Protein AF-A0A1Y1WG08-F1 (afdb_monomer)

Structure (mmCIF, N/CA/C/O backbone):
data_AF-A0A1Y1WG08-F1
#
_entry.id   AF-A0A1Y1WG08-F1
#
loop_
_atom_site.group_PDB
_atom_site.id
_atom_site.type_symbol
_atom_site.label_atom_id
_atom_site.label_alt_id
_atom_site.label_comp_id
_atom_site.label_asym_id
_atom_site.label_entity_id
_atom_site.label_seq_id
_atom_site.pdbx_PDB_ins_code
_atom_site.Cartn_x
_atom_site.Cartn_y
_atom_site.Cartn_z
_atom_site.occupancy
_atom_site.B_iso_or_equiv
_atom_site.auth_seq_id
_atom_site.auth_comp_id
_atom_site.auth_asym_id
_atom_site.auth_atom_id
_atom_site.pdbx_PDB_model_num
ATOM 1 N N . MET A 1 1 ? 64.053 -18.059 3.097 1.00 38.50 1 MET A N 1
ATOM 2 C CA . MET A 1 1 ? 63.181 -16.933 3.495 1.00 38.50 1 MET A CA 1
ATOM 3 C C . MET A 1 1 ? 61.806 -17.189 2.897 1.00 38.50 1 MET A C 1
ATOM 5 O O . MET A 1 1 ? 61.689 -17.200 1.681 1.00 38.50 1 MET A O 1
ATOM 9 N N . LYS A 1 2 ? 60.810 -17.547 3.718 1.00 35.62 2 LYS A N 1
ATOM 10 C CA . LYS A 1 2 ? 59.434 -17.787 3.254 1.00 35.62 2 LYS A CA 1
ATOM 11 C C . LYS A 1 2 ? 58.746 -16.430 3.137 1.00 35.62 2 LYS A C 1
ATOM 13 O O . LYS A 1 2 ? 58.587 -15.751 4.144 1.00 35.62 2 LYS A O 1
ATOM 18 N N . ALA A 1 3 ? 58.405 -16.028 1.917 1.00 44.38 3 ALA A N 1
ATOM 19 C CA . ALA A 1 3 ? 57.590 -14.848 1.688 1.00 44.38 3 ALA A CA 1
ATOM 20 C C . ALA A 1 3 ? 56.172 -15.150 2.185 1.00 44.38 3 ALA A C 1
ATOM 22 O O . ALA A 1 3 ? 55.481 -16.009 1.638 1.00 44.38 3 ALA A O 1
ATOM 23 N N . THR A 1 4 ? 55.771 -14.486 3.264 1.00 50.34 4 THR A N 1
ATOM 24 C CA . THR A 1 4 ? 54.389 -14.480 3.734 1.00 50.34 4 THR A CA 1
ATOM 25 C C . THR A 1 4 ? 53.563 -13.734 2.697 1.00 50.34 4 THR A C 1
ATOM 27 O O . THR A 1 4 ? 53.603 -12.509 2.618 1.00 50.34 4 THR A O 1
ATOM 30 N N . ILE A 1 5 ? 52.853 -14.487 1.860 1.00 59.00 5 ILE A N 1
ATOM 31 C CA . ILE A 1 5 ? 51.831 -13.953 0.966 1.00 59.00 5 ILE A CA 1
ATOM 32 C C . ILE A 1 5 ? 50.706 -13.461 1.876 1.00 59.00 5 ILE A C 1
ATOM 34 O O . ILE A 1 5 ? 49.979 -14.258 2.466 1.00 59.00 5 ILE A O 1
ATOM 38 N N . ILE A 1 6 ? 50.609 -12.145 2.055 1.00 56.66 6 ILE A N 1
ATOM 39 C CA . ILE A 1 6 ? 49.455 -11.520 2.696 1.00 56.66 6 ILE A CA 1
ATOM 40 C C . ILE A 1 6 ? 48.288 -11.739 1.732 1.00 56.66 6 ILE A C 1
ATOM 42 O O . ILE A 1 6 ? 48.185 -11.055 0.715 1.00 56.66 6 ILE A O 1
ATOM 46 N N . SER A 1 7 ? 47.452 -12.743 2.003 1.00 48.97 7 SER A N 1
ATOM 47 C CA . SER A 1 7 ? 46.189 -12.920 1.292 1.00 48.97 7 SER A CA 1
ATOM 48 C C . SER A 1 7 ? 45.381 -11.637 1.439 1.00 48.97 7 SER A C 1
ATOM 50 O O . SER A 1 7 ? 45.003 -11.247 2.544 1.00 48.97 7 SER A O 1
ATOM 52 N N . VAL A 1 8 ? 45.134 -10.968 0.315 1.00 49.06 8 VAL A N 1
ATOM 53 C CA . VAL A 1 8 ? 44.223 -9.825 0.203 1.00 49.06 8 VAL A CA 1
ATOM 54 C C . VAL A 1 8 ? 42.791 -10.365 0.310 1.00 49.06 8 VAL A C 1
ATOM 56 O O . VAL A 1 8 ? 42.028 -10.362 -0.646 1.00 49.06 8 VAL A O 1
ATOM 59 N N . THR A 1 9 ? 42.429 -10.914 1.469 1.00 49.53 9 THR A N 1
ATOM 60 C CA . THR A 1 9 ? 41.119 -11.534 1.718 1.00 49.53 9 THR A CA 1
ATOM 61 C C . THR A 1 9 ? 40.049 -10.507 2.107 1.00 49.53 9 THR A C 1
ATOM 63 O O . THR A 1 9 ? 38.948 -10.890 2.482 1.00 49.53 9 THR A O 1
ATOM 66 N N . SER A 1 10 ? 40.336 -9.202 2.035 1.00 51.19 10 SER A N 1
ATOM 67 C CA . SER A 1 10 ? 39.539 -8.195 2.759 1.00 51.19 10 SER A CA 1
ATOM 68 C C . SER A 1 10 ? 38.934 -7.072 1.909 1.00 51.19 10 SER A C 1
ATOM 70 O O . SER A 1 10 ? 38.518 -6.069 2.478 1.00 51.19 10 SER A O 1
ATOM 72 N N . LEU A 1 11 ? 38.854 -7.191 0.576 1.00 50.44 11 LEU A N 1
ATOM 73 C CA . LEU A 1 11 ? 38.386 -6.087 -0.289 1.00 50.44 11 LEU A CA 1
ATOM 74 C C . LEU A 1 11 ? 37.100 -6.338 -1.103 1.00 50.44 11 LEU A C 1
ATOM 76 O O . LEU A 1 11 ? 36.803 -5.553 -1.997 1.00 50.44 11 LEU A O 1
ATOM 80 N N . LEU A 1 12 ? 36.310 -7.378 -0.809 1.00 47.88 12 LEU A N 1
ATOM 81 C CA . LEU A 1 12 ? 35.113 -7.724 -1.604 1.00 47.88 12 LEU A CA 1
ATOM 82 C C . LEU A 1 12 ? 33.811 -7.842 -0.788 1.00 47.88 12 LEU A C 1
ATOM 84 O O . LEU A 1 12 ? 32.972 -8.694 -1.053 1.00 47.88 12 LEU A O 1
ATOM 88 N N . ALA A 1 13 ? 33.614 -6.965 0.195 1.00 51.88 13 ALA A N 1
ATOM 89 C CA . ALA A 1 13 ? 32.318 -6.812 0.866 1.00 51.88 13 ALA A CA 1
ATOM 90 C C . ALA A 1 13 ? 31.785 -5.375 0.760 1.00 51.88 13 ALA A C 1
ATOM 92 O O . ALA A 1 13 ? 31.207 -4.844 1.703 1.00 51.88 13 ALA A O 1
ATOM 93 N N . LEU A 1 14 ? 31.951 -4.731 -0.401 1.00 50.56 14 LEU A N 1
ATOM 94 C CA . LEU A 1 14 ? 31.017 -3.674 -0.785 1.00 50.56 14 LEU A CA 1
ATOM 95 C C . LEU A 1 14 ? 29.734 -4.382 -1.219 1.00 50.56 14 LEU A C 1
ATOM 97 O O . LEU A 1 14 ? 29.560 -4.710 -2.390 1.00 50.56 14 LEU A O 1
ATOM 101 N N . ALA A 1 15 ? 28.872 -4.679 -0.243 1.00 52.41 15 ALA A N 1
ATOM 102 C CA . ALA A 1 15 ? 27.492 -5.038 -0.516 1.00 52.41 15 ALA A CA 1
ATOM 103 C C . ALA A 1 15 ? 26.925 -3.943 -1.421 1.00 52.41 15 ALA A C 1
ATOM 105 O O . ALA A 1 15 ? 26.874 -2.771 -1.047 1.00 52.41 15 ALA A O 1
ATOM 106 N N . SER A 1 16 ? 26.596 -4.320 -2.647 1.00 47.22 16 SER A N 1
ATOM 107 C CA . SER A 1 16 ? 26.009 -3.459 -3.653 1.00 47.22 16 SER A CA 1
ATOM 108 C C . SER A 1 16 ? 24.685 -2.915 -3.116 1.00 47.22 16 SER A C 1
ATOM 110 O O . SER A 1 16 ? 23.647 -3.568 -3.188 1.00 47.22 16 SER A O 1
ATOM 112 N N . SER A 1 17 ? 24.720 -1.706 -2.554 1.00 50.69 17 SER A N 1
ATOM 113 C CA . SER A 1 17 ? 23.546 -0.943 -2.137 1.00 50.69 17 SER A CA 1
ATOM 114 C C . SER A 1 17 ? 22.830 -0.395 -3.369 1.00 50.69 17 SER A C 1
ATOM 116 O O . SER A 1 17 ? 22.745 0.809 -3.600 1.00 50.69 17 SER A O 1
ATOM 118 N N . VAL A 1 18 ? 22.338 -1.293 -4.218 1.00 53.53 18 VAL A N 1
ATOM 119 C CA . VAL A 1 18 ? 21.458 -0.902 -5.313 1.00 53.53 18 VAL A CA 1
ATOM 120 C C . VAL A 1 18 ? 20.091 -0.583 -4.709 1.00 53.53 18 VAL A C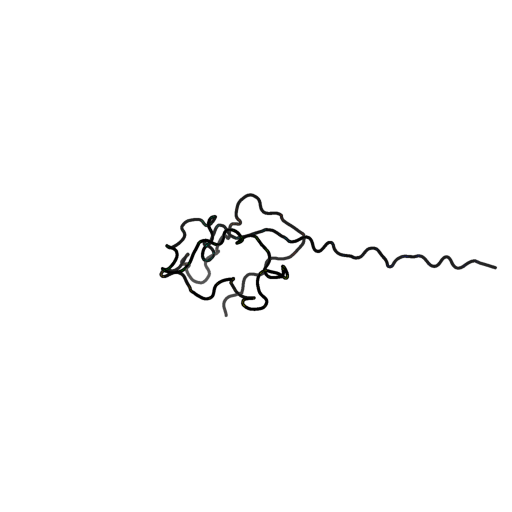 1
ATOM 122 O O . VAL A 1 18 ? 19.612 -1.280 -3.812 1.00 53.53 18 VAL A O 1
ATOM 125 N N . ALA A 1 19 ? 19.481 0.514 -5.147 1.00 61.19 19 ALA A N 1
ATOM 126 C CA . ALA A 1 19 ? 18.191 0.948 -4.631 1.00 61.19 19 ALA A CA 1
ATOM 127 C C . ALA A 1 19 ? 17.103 -0.071 -5.011 1.00 61.19 19 ALA A C 1
ATOM 129 O O . ALA A 1 19 ? 16.729 -0.172 -6.181 1.00 61.19 19 ALA A O 1
ATOM 130 N N . ALA A 1 20 ? 16.590 -0.809 -4.025 1.00 69.19 20 ALA A N 1
ATOM 131 C CA . ALA A 1 20 ? 15.447 -1.691 -4.214 1.00 69.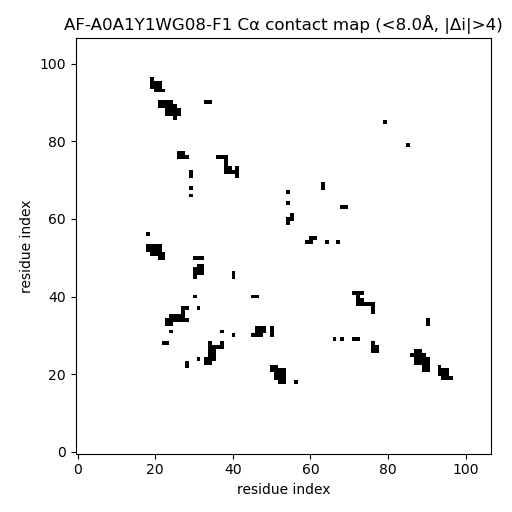19 20 ALA A CA 1
ATOM 132 C C . ALA A 1 20 ? 14.197 -0.877 -4.542 1.00 69.19 20 ALA A C 1
ATOM 134 O O . ALA A 1 20 ? 13.834 0.019 -3.780 1.00 69.19 20 ALA A O 1
ATOM 135 N N . HIS A 1 21 ? 13.553 -1.195 -5.666 1.00 84.38 21 HIS A N 1
ATOM 136 C CA . HIS A 1 21 ? 12.315 -0.547 -6.085 1.00 84.38 21 HIS A CA 1
ATOM 137 C C . HIS A 1 21 ? 11.142 -1.494 -5.865 1.00 84.38 21 HIS A C 1
ATOM 139 O O . HIS A 1 21 ? 10.911 -2.408 -6.658 1.00 84.38 21 HIS A O 1
ATOM 145 N N . ALA A 1 22 ? 10.417 -1.284 -4.771 1.00 86.56 22 ALA A N 1
ATOM 146 C CA . ALA A 1 22 ? 9.268 -2.097 -4.403 1.00 86.56 22 ALA A CA 1
ATOM 147 C C . ALA A 1 22 ? 8.221 -1.252 -3.673 1.00 86.56 22 ALA A C 1
ATOM 149 O O . ALA A 1 22 ? 8.548 -0.407 -2.842 1.00 86.56 22 ALA A O 1
ATOM 150 N N . SER A 1 23 ? 6.949 -1.515 -3.957 1.00 88.75 23 SER A N 1
ATOM 151 C CA . SER A 1 23 ? 5.820 -1.020 -3.170 1.00 88.75 23 SER A CA 1
ATOM 152 C C . SER A 1 23 ? 4.752 -2.101 -3.061 1.00 88.75 23 SER A C 1
ATOM 154 O O . SER A 1 23 ? 4.722 -3.054 -3.849 1.00 88.75 23 SER A O 1
ATOM 156 N N . LEU A 1 24 ? 3.874 -1.965 -2.068 1.00 92.12 24 LEU A N 1
ATOM 157 C CA . LEU A 1 24 ? 2.716 -2.839 -1.960 1.00 92.12 24 LEU A CA 1
ATOM 158 C C . LEU A 1 24 ? 1.647 -2.441 -2.985 1.00 92.12 24 LEU A C 1
ATOM 160 O O . LEU A 1 24 ? 1.411 -1.268 -3.274 1.00 92.12 24 LEU A O 1
ATOM 164 N N . LYS A 1 25 ? 0.961 -3.461 -3.479 1.00 94.31 25 LYS A N 1
ATOM 165 C CA . LYS A 1 25 ? -0.310 -3.379 -4.193 1.00 94.31 25 LYS A CA 1
ATOM 166 C C . LYS A 1 25 ? -1.478 -3.500 -3.215 1.00 94.31 25 LYS A C 1
ATOM 168 O O . LYS A 1 25 ? -2.450 -2.764 -3.344 1.00 94.31 25 LYS A O 1
ATOM 173 N N . TYR A 1 26 ? -1.364 -4.381 -2.217 1.00 94.19 26 TYR A N 1
ATOM 174 C CA . TYR A 1 26 ? -2.383 -4.597 -1.187 1.00 94.19 26 TYR A CA 1
ATOM 175 C C . TYR A 1 26 ? -1.748 -4.918 0.187 1.00 94.19 26 TYR A C 1
ATOM 177 O O . TYR A 1 26 ? -0.791 -5.699 0.218 1.00 94.19 26 TYR A O 1
ATOM 185 N N . PRO A 1 27 ? -2.275 -4.385 1.311 1.00 93.69 27 PRO A N 1
ATOM 186 C CA . PRO A 1 27 ? -3.268 -3.303 1.380 1.00 93.69 27 PRO A CA 1
ATOM 187 C C . PRO A 1 27 ? -2.764 -2.047 0.670 1.00 93.69 27 PRO A C 1
ATOM 189 O O . PRO A 1 27 ? -1.554 -1.853 0.560 1.00 93.69 27 PRO A O 1
ATOM 192 N N . CYS A 1 28 ? -3.673 -1.218 0.149 1.00 93.94 28 CYS A N 1
ATOM 193 C CA . CYS A 1 28 ? -3.267 -0.066 -0.654 1.00 93.94 28 CYS A CA 1
ATOM 194 C C . CYS A 1 28 ? -2.393 0.904 0.171 1.00 93.94 28 CYS A C 1
ATOM 196 O O . CYS A 1 28 ? -2.875 1.451 1.176 1.00 93.94 28 CYS A O 1
ATOM 198 N N . PRO A 1 29 ? -1.132 1.158 -0.240 1.00 91.75 29 PRO A N 1
ATOM 199 C CA . PRO A 1 29 ? -0.300 2.183 0.377 1.00 91.75 29 PRO A CA 1
ATOM 200 C C . PRO A 1 29 ? -0.838 3.574 0.093 1.00 91.75 29 PRO A C 1
ATOM 202 O O . PRO A 1 29 ? -1.428 3.830 -0.959 1.00 91.75 29 PRO A O 1
ATOM 205 N N . ARG A 1 30 ? -0.562 4.505 1.008 1.00 91.38 30 ARG A N 1
ATOM 206 C CA . ARG A 1 30 ? -0.953 5.904 0.836 1.00 91.38 30 ARG A CA 1
ATOM 207 C C . ARG A 1 30 ? -0.436 6.448 -0.493 1.00 91.38 30 ARG A C 1
ATOM 209 O O . ARG A 1 30 ? 0.754 6.382 -0.778 1.00 91.38 30 ARG A O 1
ATOM 216 N N . TYR A 1 31 ? -1.379 6.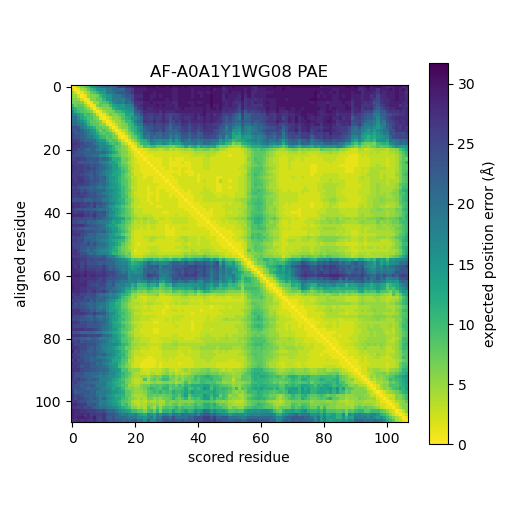963 -1.277 1.00 91.88 31 TYR A N 1
ATOM 217 C CA . TYR A 1 31 ? -1.168 7.655 -2.551 1.00 91.88 31 TYR A CA 1
ATOM 218 C C . TYR A 1 31 ? -0.493 6.814 -3.638 1.00 91.88 31 TYR A C 1
ATOM 220 O O . TYR A 1 31 ? -0.001 7.366 -4.619 1.00 91.88 31 TYR A O 1
ATOM 228 N N . SER A 1 32 ? -0.501 5.484 -3.504 1.00 91.75 32 SER A N 1
ATOM 229 C CA . SER A 1 32 ? 0.049 4.599 -4.527 1.00 91.75 32 SER A CA 1
ATOM 230 C C . SER A 1 32 ? -0.785 4.668 -5.815 1.00 91.75 32 SER A C 1
ATOM 232 O O . SER A 1 32 ? -1.985 4.393 -5.767 1.00 91.75 32 SER A O 1
ATOM 234 N N . PRO A 1 33 ? -0.178 4.953 -6.982 1.00 92.00 33 PRO A N 1
ATOM 235 C CA . PRO A 1 33 ? -0.843 4.810 -8.278 1.00 92.00 33 PRO A CA 1
ATOM 236 C C . PRO A 1 33 ? -1.020 3.338 -8.690 1.00 92.00 33 PRO A C 1
ATOM 238 O O . PRO A 1 33 ? -1.671 3.051 -9.690 1.00 92.00 33 PRO A O 1
ATOM 241 N N . PHE A 1 34 ? -0.421 2.407 -7.943 1.00 92.94 34 PHE A N 1
ATOM 242 C CA . PHE A 1 34 ? -0.369 0.982 -8.263 1.00 92.94 34 PHE A CA 1
ATOM 243 C C . PHE A 1 34 ? -1.211 0.113 -7.324 1.00 92.94 34 PHE A C 1
ATOM 245 O O . PHE A 1 34 ? -1.218 -1.112 -7.467 1.00 92.94 34 PHE A O 1
ATOM 252 N N . GLY A 1 35 ? -1.854 0.722 -6.325 1.00 92.69 35 GLY A N 1
ATOM 253 C CA . GLY A 1 35 ? -2.584 -0.003 -5.295 1.00 92.69 35 GLY A CA 1
ATOM 254 C C . GLY A 1 35 ? -3.922 -0.564 -5.783 1.00 92.69 35 GLY A C 1
ATOM 255 O O . GLY A 1 35 ? -4.568 -0.034 -6.685 1.00 92.69 35 GLY A O 1
ATOM 256 N N . GLU A 1 36 ? -4.340 -1.659 -5.161 1.00 94.31 36 GLU A N 1
ATOM 257 C CA . GLU A 1 36 ? -5.620 -2.325 -5.386 1.00 94.31 36 GLU A CA 1
ATOM 258 C C . GLU A 1 36 ? -6.654 -1.796 -4.377 1.00 94.31 36 GLU A C 1
ATOM 260 O O . GLU A 1 36 ? -6.370 -1.742 -3.180 1.00 94.31 36 GLU A O 1
ATOM 265 N N . ASN A 1 37 ? -7.851 -1.419 -4.847 1.00 93.19 37 ASN A N 1
ATOM 266 C CA . ASN A 1 37 ? -8.964 -0.936 -4.010 1.00 93.19 37 ASN A CA 1
ATOM 267 C C . ASN A 1 37 ? -8.604 0.257 -3.098 1.00 93.19 37 ASN A C 1
ATOM 269 O O . ASN A 1 37 ? -8.987 0.313 -1.930 1.00 93.19 37 ASN A O 1
ATOM 273 N N . CYS A 1 38 ? -7.848 1.220 -3.626 1.00 93.50 38 CYS A N 1
ATOM 274 C CA . CYS A 1 38 ? -7.410 2.386 -2.865 1.00 93.50 38 CYS A CA 1
ATOM 275 C C . CYS A 1 38 ? -8.551 3.363 -2.536 1.00 93.50 38 CYS A C 1
ATOM 277 O O . CYS A 1 38 ? -9.348 3.689 -3.421 1.00 93.50 38 CYS A O 1
ATOM 279 N N . PRO A 1 39 ? -8.576 3.930 -1.315 1.00 95.38 39 PRO A N 1
ATOM 280 C CA . PRO A 1 39 ? -9.360 5.124 -1.026 1.00 95.38 39 PRO A CA 1
ATOM 281 C C . PRO A 1 39 ? -8.969 6.302 -1.926 1.00 95.38 39 PRO A C 1
ATOM 283 O O . PRO A 1 39 ? -7.844 6.381 -2.428 1.00 95.38 39 PRO A O 1
ATOM 286 N N . ALA A 1 40 ? -9.883 7.262 -2.079 1.00 94.12 40 ALA A N 1
ATOM 287 C CA . ALA A 1 40 ? -9.594 8.494 -2.802 1.00 94.12 40 ALA A CA 1
ATOM 288 C C . ALA A 1 40 ? -8.452 9.278 -2.131 1.00 94.12 40 ALA A C 1
ATOM 290 O O . ALA A 1 40 ? -8.382 9.390 -0.902 1.00 94.12 40 ALA A O 1
ATOM 291 N N . VAL A 1 41 ? -7.569 9.849 -2.953 1.00 93.19 41 VAL A N 1
ATOM 292 C CA . VAL A 1 41 ? -6.502 10.735 -2.478 1.00 93.19 41 VAL A CA 1
ATOM 293 C C . VAL A 1 41 ? -7.143 11.985 -1.847 1.00 93.19 41 VAL A C 1
ATOM 295 O O . VAL A 1 41 ? -7.989 12.610 -2.491 1.00 93.19 41 VAL A O 1
ATOM 298 N N . PRO A 1 42 ? -6.786 12.359 -0.603 1.00 93.06 42 PRO A N 1
ATOM 299 C CA . PRO A 1 42 ? -7.314 13.547 0.058 1.00 93.06 42 PRO A CA 1
ATOM 300 C C . PRO A 1 42 ? -7.032 14.825 -0.737 1.00 93.06 42 PRO A C 1
ATOM 302 O O . PRO A 1 42 ? -6.004 14.947 -1.403 1.00 93.06 42 PRO A O 1
ATOM 305 N N . GLY A 1 43 ? -7.924 15.812 -0.625 1.00 94.81 43 GLY A N 1
ATOM 306 C CA . GLY A 1 43 ? -7.747 17.108 -1.281 1.00 94.81 43 GLY A CA 1
ATOM 307 C C . GLY A 1 43 ? -6.409 17.767 -0.921 1.00 94.81 43 GLY A C 1
ATOM 308 O O . GLY A 1 43 ? -5.996 17.762 0.238 1.00 94.81 43 GLY A O 1
ATOM 309 N N . GLY A 1 44 ? -5.727 18.325 -1.923 1.00 92.19 44 GLY A N 1
ATOM 310 C CA . GLY A 1 44 ? -4.404 18.944 -1.764 1.00 92.19 44 GLY A CA 1
ATOM 311 C C . GLY A 1 44 ? -3.226 17.961 -1.766 1.00 92.19 44 GLY A C 1
ATOM 312 O O . GLY A 1 44 ? -2.086 18.397 -1.626 1.00 92.19 44 GLY A O 1
ATOM 313 N N . 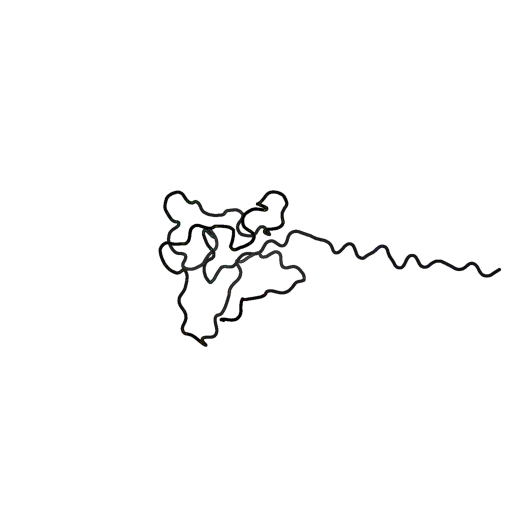GLN A 1 45 ? -3.480 16.661 -1.935 1.00 91.94 45 GLN A N 1
ATOM 314 C CA . GLN A 1 45 ? -2.461 15.622 -2.102 1.00 91.94 45 GLN A CA 1
ATOM 315 C C . GLN A 1 45 ? -2.473 15.085 -3.539 1.00 91.94 45 GLN A C 1
ATOM 317 O O . GLN A 1 45 ? -3.453 15.245 -4.269 1.00 91.94 45 GLN A O 1
ATOM 322 N N . SER A 1 46 ? -1.386 14.421 -3.929 1.00 92.38 46 SER A N 1
ATOM 323 C CA . SER A 1 46 ? -1.201 13.846 -5.265 1.00 92.38 46 SER A CA 1
ATOM 324 C C . SER A 1 46 ? -0.689 12.414 -5.165 1.00 92.38 46 SER A C 1
ATOM 326 O O . SER A 1 46 ? -0.074 12.043 -4.166 1.00 92.38 46 SER A O 1
ATOM 328 N N . LEU A 1 47 ? -0.922 11.622 -6.215 1.00 92.56 47 LEU A N 1
ATOM 329 C CA . LEU A 1 47 ? -0.351 10.280 -6.330 1.00 92.56 47 LEU A CA 1
ATOM 330 C C . LEU A 1 47 ? 1.183 10.325 -6.272 1.00 92.56 47 LEU A C 1
ATOM 332 O O . LEU A 1 47 ? 1.813 11.200 -6.868 1.00 92.56 47 LEU A O 1
ATOM 336 N N . ASP A 1 48 ? 1.772 9.346 -5.591 1.00 88.81 48 ASP A N 1
ATOM 337 C CA . ASP A 1 48 ? 3.215 9.157 -5.503 1.00 88.81 48 ASP A CA 1
ATOM 338 C C . ASP A 1 48 ? 3.724 8.364 -6.712 1.00 88.81 48 ASP A C 1
ATOM 340 O O . ASP A 1 48 ? 3.777 7.132 -6.705 1.00 88.81 48 ASP A O 1
ATOM 344 N N . SER A 1 49 ? 4.147 9.060 -7.766 1.00 85.88 49 SER A N 1
ATOM 345 C CA . SER A 1 49 ? 4.787 8.410 -8.918 1.00 85.88 49 SER A CA 1
ATOM 346 C C . SER A 1 49 ? 6.113 7.717 -8.563 1.00 85.88 49 SER A C 1
ATOM 348 O O . SER A 1 49 ? 6.592 6.885 -9.329 1.00 85.88 49 SER A O 1
ATOM 350 N N . GLY A 1 50 ? 6.715 8.050 -7.415 1.00 85.12 50 GLY A N 1
ATOM 351 C CA . GLY A 1 50 ? 7.950 7.479 -6.880 1.00 85.12 50 GLY A CA 1
ATOM 352 C C . GLY A 1 50 ? 7.724 6.485 -5.738 1.00 85.12 50 GLY A C 1
ATOM 353 O O . GLY A 1 50 ? 8.660 6.209 -4.983 1.00 85.12 50 GLY A O 1
ATOM 354 N N . ILE A 1 51 ? 6.518 5.919 -5.593 1.00 86.38 51 ILE A N 1
ATOM 355 C CA . ILE A 1 51 ? 6.162 5.073 -4.441 1.00 86.38 51 ILE A CA 1
ATOM 356 C C . ILE A 1 51 ? 7.094 3.871 -4.260 1.00 86.38 51 ILE A C 1
ATOM 358 O O . ILE A 1 51 ? 7.381 3.493 -3.126 1.00 86.38 51 ILE A O 1
ATOM 362 N N . ASN A 1 52 ? 7.654 3.344 -5.351 1.00 85.62 52 ASN A N 1
ATOM 363 C CA . ASN A 1 52 ? 8.593 2.222 -5.330 1.00 85.62 52 ASN A CA 1
ATOM 364 C C . ASN A 1 52 ? 9.986 2.595 -4.796 1.00 85.62 52 ASN A C 1
ATOM 366 O O . ASN A 1 52 ? 10.732 1.702 -4.417 1.00 85.62 52 ASN A O 1
ATOM 370 N N . ALA A 1 53 ? 10.367 3.876 -4.779 1.00 82.44 53 ALA A N 1
ATOM 371 C CA . ALA A 1 53 ? 11.713 4.288 -4.385 1.00 82.44 53 ALA A CA 1
ATOM 372 C C . ALA A 1 53 ? 11.956 4.076 -2.875 1.00 82.44 53 ALA A C 1
ATOM 374 O O . ALA A 1 53 ? 11.067 4.380 -2.069 1.00 82.44 53 ALA A O 1
ATOM 375 N N . PRO A 1 54 ? 13.149 3.617 -2.458 1.00 79.44 54 PRO A N 1
ATOM 376 C CA . PRO A 1 54 ? 13.458 3.404 -1.051 1.00 79.44 54 PRO A CA 1
ATOM 377 C C . PRO A 1 54 ? 13.592 4.736 -0.301 1.00 79.44 54 PRO A C 1
ATOM 379 O O . PRO A 1 54 ? 14.106 5.721 -0.828 1.00 79.44 54 PRO A O 1
ATOM 382 N N . ILE A 1 55 ? 13.199 4.748 0.975 1.00 75.50 55 ILE A N 1
ATOM 383 C CA . ILE A 1 55 ? 13.192 5.950 1.835 1.00 75.50 55 ILE A CA 1
ATOM 384 C C . ILE A 1 55 ? 14.611 6.524 2.069 1.00 75.50 55 ILE A C 1
ATOM 386 O O . ILE A 1 55 ? 14.765 7.700 2.380 1.00 75.50 55 ILE A O 1
ATOM 390 N N . SER A 1 56 ? 15.665 5.729 1.845 1.00 62.47 56 SER A N 1
ATOM 391 C CA . SER A 1 56 ? 17.071 6.123 2.041 1.00 62.47 56 SER A CA 1
ATOM 392 C C . SER A 1 56 ? 17.755 6.724 0.797 1.00 62.47 56 SER A C 1
ATOM 394 O O . SER A 1 56 ? 18.939 7.058 0.842 1.00 62.47 56 SER A O 1
ATOM 396 N N . SER A 1 57 ? 17.061 6.901 -0.337 1.00 55.06 57 SER A N 1
ATOM 397 C CA . SER A 1 57 ? 17.659 7.685 -1.427 1.00 55.06 57 SER A CA 1
ATOM 398 C C . SER A 1 57 ? 17.820 9.124 -0.934 1.00 55.06 57 SER A C 1
ATOM 400 O O . SER A 1 57 ? 16.824 9.757 -0.581 1.00 55.06 57 SER A O 1
ATOM 402 N N . MET A 1 58 ? 19.061 9.621 -0.891 1.00 49.69 58 MET A N 1
ATOM 403 C CA . MET A 1 58 ? 19.502 10.906 -0.311 1.00 49.69 58 MET A CA 1
ATOM 404 C C . MET A 1 58 ? 18.716 12.157 -0.765 1.00 49.69 58 MET A C 1
ATOM 406 O O . MET A 1 58 ? 18.945 13.252 -0.261 1.00 49.69 58 MET A O 1
ATOM 410 N N . THR A 1 59 ? 17.785 12.004 -1.701 1.00 49.88 59 THR A N 1
ATOM 411 C CA . THR A 1 59 ? 16.942 13.030 -2.309 1.00 49.88 59 THR A CA 1
ATOM 412 C C . THR A 1 59 ? 15.480 13.036 -1.831 1.00 49.88 59 THR A C 1
ATOM 414 O O . THR A 1 59 ? 14.814 14.045 -2.038 1.00 49.88 59 THR A O 1
ATOM 417 N N . LEU A 1 60 ? 14.963 11.981 -1.175 1.00 49.38 60 LEU A N 1
ATOM 418 C CA . LEU A 1 60 ? 13.518 11.833 -0.872 1.00 49.38 60 LEU A CA 1
ATOM 419 C C . LEU A 1 60 ? 13.107 11.959 0.605 1.00 49.38 60 LEU A C 1
ATOM 421 O O . LEU A 1 60 ? 11.933 11.814 0.934 1.00 49.38 60 LEU A O 1
ATOM 425 N N . GLY A 1 61 ? 14.025 12.369 1.480 1.00 46.78 61 GLY A N 1
ATOM 426 C CA . GLY A 1 61 ? 13.638 13.022 2.727 1.00 46.78 61 GLY A CA 1
ATOM 427 C C . GLY A 1 61 ? 14.063 12.293 3.990 1.00 46.78 61 GLY A C 1
ATOM 428 O O . GLY A 1 61 ? 13.405 11.378 4.473 1.00 46.78 61 GLY A O 1
ATOM 429 N N . GLN A 1 62 ? 15.053 12.886 4.651 1.00 50.25 62 GLN A N 1
ATOM 430 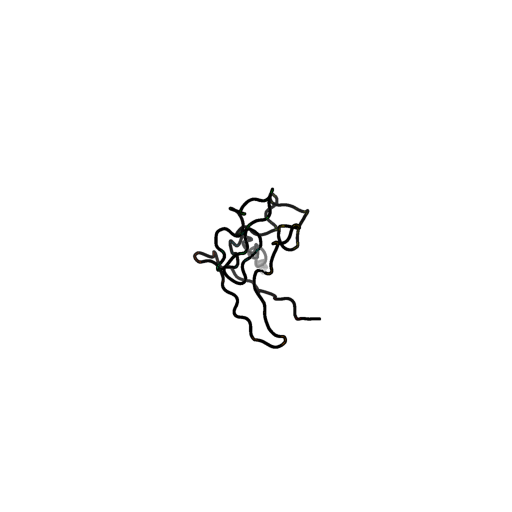C CA . GLN A 1 62 ? 15.356 12.695 6.072 1.00 50.25 62 GLN A CA 1
ATOM 431 C C . GLN A 1 62 ? 14.172 13.013 7.019 1.00 50.25 62 GLN A C 1
ATOM 433 O O . GLN A 1 62 ? 14.348 12.995 8.231 1.00 50.25 62 GLN A O 1
ATOM 438 N N . LYS A 1 63 ? 12.984 13.360 6.504 1.00 54.38 63 LYS A N 1
ATOM 439 C CA . LYS A 1 63 ? 11.881 13.906 7.304 1.00 54.38 63 LYS A CA 1
ATOM 440 C C . LYS A 1 63 ? 10.774 12.900 7.627 1.00 54.38 63 LYS A C 1
ATOM 442 O O . LYS A 1 63 ? 10.168 13.049 8.678 1.00 54.38 63 LYS A O 1
ATOM 447 N N . ASN A 1 64 ? 10.556 11.862 6.807 1.00 61.94 64 ASN A N 1
ATOM 448 C CA . ASN A 1 64 ? 9.450 10.911 7.003 1.00 61.94 64 ASN A CA 1
ATOM 449 C C . ASN A 1 64 ? 9.912 9.446 6.847 1.00 61.94 64 ASN A C 1
ATOM 451 O O . ASN A 1 64 ? 9.563 8.801 5.855 1.00 61.94 64 ASN A O 1
ATOM 455 N N . PRO A 1 65 ? 10.680 8.891 7.808 1.00 65.62 65 PRO A N 1
ATOM 456 C CA . PRO A 1 65 ? 11.114 7.492 7.750 1.00 65.62 65 PRO A CA 1
ATOM 457 C C . PRO A 1 65 ? 9.938 6.507 7.803 1.00 65.62 65 PRO A C 1
ATOM 459 O O . PRO A 1 65 ? 10.052 5.371 7.350 1.00 65.62 65 PRO A O 1
ATOM 462 N N . PHE A 1 66 ? 8.797 6.956 8.327 1.00 72.75 66 PHE A N 1
ATOM 463 C CA . PHE A 1 66 ? 7.584 6.168 8.449 1.00 72.75 66 PHE A CA 1
ATOM 464 C C . PHE A 1 66 ? 6.563 6.593 7.392 1.00 72.75 66 PHE A C 1
ATOM 466 O O . PHE A 1 66 ? 6.185 7.761 7.297 1.00 72.75 66 PHE A O 1
ATOM 473 N N . CYS A 1 67 ? 6.112 5.619 6.600 1.00 78.44 67 CYS A N 1
ATOM 474 C CA . CYS A 1 67 ? 4.956 5.709 5.705 1.00 78.44 67 CYS A CA 1
ATOM 475 C C . CYS A 1 67 ? 4.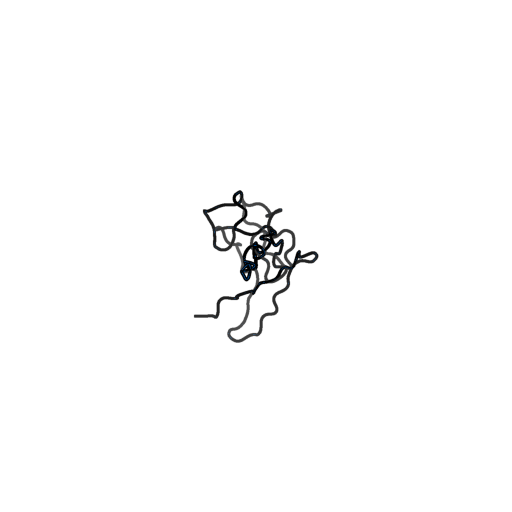982 6.787 4.600 1.00 78.44 67 CYS A C 1
ATOM 477 O O . CYS A 1 67 ? 3.920 7.011 4.027 1.00 78.44 67 CYS A O 1
ATOM 479 N N . LYS A 1 68 ? 6.132 7.413 4.271 1.00 82.44 68 LYS A N 1
ATOM 480 C CA . LYS A 1 68 ? 6.367 8.495 3.266 1.00 82.44 68 LYS A CA 1
ATOM 481 C C . LYS A 1 68 ? 5.508 9.775 3.411 1.00 82.44 68 LYS A C 1
ATOM 483 O O . LYS A 1 68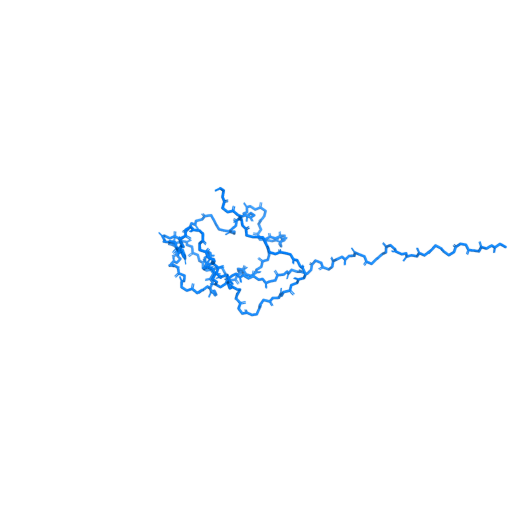 ? 6.013 10.880 3.209 1.00 82.44 68 LYS A O 1
ATOM 488 N N . TYR A 1 69 ? 4.251 9.646 3.827 1.00 85.00 69 TYR A N 1
ATOM 489 C CA . TYR A 1 69 ? 3.195 10.646 3.896 1.00 85.00 69 TYR A CA 1
ATOM 490 C C . TYR A 1 69 ? 2.525 10.653 5.271 1.00 85.00 69 TYR A C 1
ATOM 492 O O . TYR A 1 69 ? 2.115 9.615 5.799 1.00 85.00 69 TYR A O 1
ATOM 500 N N . THR A 1 70 ? 2.342 11.849 5.825 1.00 85.44 70 THR A N 1
ATOM 501 C CA . THR A 1 70 ? 1.743 12.052 7.151 1.00 85.44 70 THR A CA 1
ATOM 502 C C . THR A 1 70 ? 0.221 12.147 7.104 1.00 85.44 70 THR A C 1
ATOM 504 O O . THR A 1 70 ? -0.446 11.615 7.990 1.00 85.44 70 THR A O 1
ATOM 507 N N . THR A 1 71 ? -0.347 12.753 6.059 1.00 89.50 71 THR A N 1
ATOM 508 C CA . THR A 1 71 ? -1.802 12.820 5.870 1.00 89.50 71 THR A CA 1
ATOM 509 C C . THR A 1 71 ? -2.360 11.425 5.538 1.00 89.50 71 THR A C 1
ATOM 511 O O . THR A 1 71 ? -1.855 10.778 4.618 1.00 89.50 71 THR A O 1
ATOM 514 N N . PRO A 1 72 ? -3.359 10.916 6.283 1.00 90.62 72 PRO A N 1
ATOM 515 C CA . PRO A 1 72 ? -3.996 9.634 5.998 1.00 90.62 72 PRO A CA 1
ATOM 516 C C . PRO A 1 72 ? -5.059 9.746 4.898 1.00 90.62 72 PRO A C 1
ATOM 518 O O . PRO A 1 72 ? -5.540 10.832 4.583 1.00 90.62 72 PRO A O 1
ATOM 521 N N . PHE A 1 73 ? -5.481 8.598 4.363 1.00 92.19 73 PHE A N 1
ATOM 522 C CA . PHE A 1 73 ? -6.738 8.508 3.622 1.00 92.19 73 PHE A CA 1
ATOM 523 C C . PHE A 1 73 ? -7.936 8.850 4.523 1.00 92.19 73 PHE A C 1
ATOM 525 O O . PHE A 1 73 ? -7.882 8.652 5.737 1.00 92.19 73 PHE A O 1
ATOM 532 N N . ALA A 1 74 ? -9.034 9.320 3.923 1.00 92.12 74 ALA A N 1
ATOM 533 C CA . ALA A 1 74 ? -10.276 9.605 4.648 1.00 92.12 74 ALA A CA 1
ATOM 534 C C . ALA A 1 74 ? -10.982 8.334 5.161 1.00 92.12 74 ALA A C 1
ATOM 536 O O . ALA A 1 74 ? -11.750 8.397 6.117 1.00 92.12 74 ALA A O 1
ATOM 537 N N . THR A 1 75 ? -10.714 7.185 4.537 1.00 93.31 75 THR A N 1
ATOM 538 C CA . THR A 1 75 ? -11.212 5.868 4.947 1.00 93.31 75 THR A CA 1
ATOM 539 C C . THR A 1 75 ? -10.058 4.866 5.024 1.00 93.31 75 THR A C 1
ATOM 541 O O . THR A 1 75 ? -9.032 5.064 4.364 1.00 93.31 75 THR A O 1
ATOM 544 N N . PRO A 1 76 ? -10.193 3.780 5.808 1.00 93.06 76 PRO A N 1
ATOM 545 C CA . PRO A 1 76 ? -9.200 2.710 5.829 1.00 93.06 76 PRO A CA 1
ATOM 546 C C . PRO A 1 76 ? -8.973 2.121 4.429 1.00 93.06 76 PRO A C 1
ATOM 548 O O . PRO A 1 76 ? -9.921 1.970 3.660 1.00 93.06 76 PRO A O 1
ATOM 551 N N . SER A 1 77 ? -7.726 1.767 4.101 1.00 93.56 77 SER A N 1
ATOM 552 C CA . SER A 1 77 ? -7.405 1.068 2.844 1.00 93.56 77 SER A CA 1
ATOM 553 C C . SER A 1 77 ? -7.712 -0.430 2.888 1.00 93.56 77 SER A C 1
ATOM 555 O O . SER A 1 77 ? -7.760 -1.078 1.845 1.00 93.56 77 SER A O 1
ATOM 557 N N . ALA A 1 78 ? -7.914 -0.976 4.085 1.00 94.00 78 ALA A N 1
ATOM 558 C CA . ALA A 1 78 ? -8.396 -2.322 4.343 1.00 94.00 78 ALA A CA 1
ATOM 559 C C . ALA A 1 78 ? -8.899 -2.413 5.795 1.00 94.00 78 ALA A C 1
ATOM 561 O O . ALA A 1 78 ? -8.660 -1.522 6.613 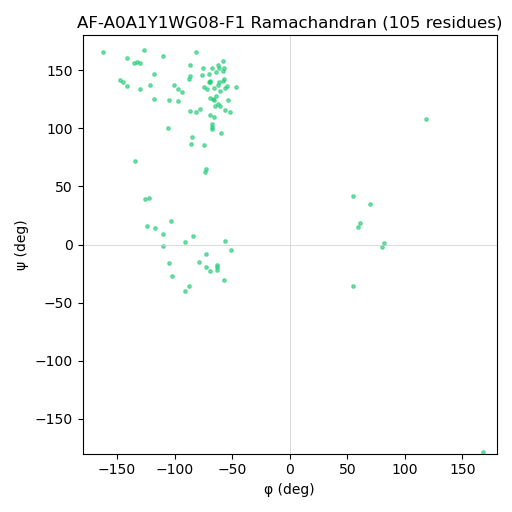1.00 94.00 78 ALA A O 1
ATOM 562 N N . THR A 1 79 ? -9.634 -3.473 6.110 1.00 94.25 79 THR A N 1
ATOM 563 C CA . THR A 1 79 ? -10.134 -3.776 7.455 1.00 94.25 79 THR A CA 1
ATOM 564 C C . THR A 1 79 ? -10.025 -5.275 7.655 1.00 94.25 79 THR A C 1
ATOM 566 O O . THR A 1 79 ? -10.360 -6.029 6.744 1.00 94.25 79 THR A O 1
ATOM 569 N N . TRP A 1 80 ? -9.557 -5.686 8.828 1.00 93.88 80 TRP A N 1
ATOM 570 C CA . TRP A 1 80 ? -9.338 -7.087 9.173 1.00 93.88 80 TRP A CA 1
ATOM 571 C C . TRP A 1 80 ? -9.876 -7.363 10.565 1.00 93.88 80 TRP A C 1
ATOM 573 O O . TRP A 1 80 ? -9.988 -6.450 11.389 1.00 93.88 80 TRP A O 1
ATOM 583 N N . THR A 1 81 ? -10.192 -8.625 10.828 1.00 95.75 81 THR A N 1
ATOM 584 C CA . THR A 1 81 ? -10.508 -9.076 12.183 1.00 95.75 81 THR A CA 1
ATOM 585 C C . THR A 1 81 ? -9.220 -9.462 12.909 1.00 95.75 81 THR A C 1
ATOM 587 O O . THR A 1 81 ? -8.292 -9.991 12.301 1.00 95.75 81 THR A O 1
ATOM 590 N N . ALA A 1 82 ? -9.148 -9.221 14.218 1.00 93.56 82 ALA A N 1
ATOM 591 C CA . ALA A 1 82 ? -7.997 -9.638 15.018 1.00 93.56 82 ALA A CA 1
ATOM 592 C C . ALA A 1 82 ? -7.748 -11.156 14.889 1.00 93.56 82 ALA A C 1
ATOM 594 O O . ALA A 1 82 ? -8.684 -11.955 14.956 1.00 93.56 82 ALA A O 1
ATOM 595 N N . GLY A 1 83 ? -6.483 -11.545 14.696 1.00 93.38 83 GLY A N 1
ATOM 596 C CA . GLY A 1 83 ? -6.072 -12.939 14.476 1.00 93.38 83 GLY A CA 1
ATOM 597 C C . GLY A 1 83 ? -6.276 -13.464 13.048 1.00 93.38 83 GLY A C 1
ATOM 598 O O . GLY A 1 83 ? -5.909 -14.604 12.762 1.00 93.38 83 GLY A O 1
ATOM 599 N N . GLU A 1 84 ? -6.835 -12.663 12.139 1.00 94.38 84 GLU A N 1
ATOM 600 C CA . GLU A 1 84 ? -6.959 -13.019 10.727 1.00 94.38 84 GLU A CA 1
ATOM 601 C C . GLU A 1 84 ? -5.585 -13.046 10.039 1.00 94.38 84 GLU A C 1
ATOM 603 O O . GLU A 1 84 ? -4.731 -12.186 10.255 1.00 94.38 84 GLU A O 1
ATOM 608 N N . SER A 1 85 ? -5.368 -14.033 9.166 1.00 93.25 85 SER A N 1
ATOM 609 C CA . SER A 1 85 ? -4.188 -14.053 8.299 1.00 93.25 85 SER A CA 1
ATOM 610 C C . SER A 1 85 ? -4.373 -13.092 7.129 1.00 93.25 85 SER A C 1
ATOM 612 O O . SER A 1 85 ? -5.225 -13.308 6.269 1.00 93.25 85 SER A O 1
ATOM 614 N N . VAL A 1 86 ? -3.531 -12.062 7.056 1.00 91.75 86 VAL A N 1
ATOM 615 C CA . VAL A 1 86 ? -3.573 -11.065 5.981 1.00 91.75 86 VAL A CA 1
ATOM 616 C C . VAL A 1 86 ? -2.560 -11.410 4.894 1.00 91.75 86 VAL A C 1
ATOM 618 O O . VAL A 1 86 ? -1.361 -11.510 5.145 1.00 91.75 86 VAL A O 1
ATOM 621 N N . THR A 1 87 ? -3.031 -11.546 3.654 1.00 92.62 87 THR A N 1
ATOM 622 C CA . THR A 1 87 ? -2.141 -11.685 2.493 1.00 92.62 87 THR A CA 1
ATOM 623 C C . THR A 1 87 ? -1.744 -10.308 1.976 1.00 92.62 87 THR A C 1
ATOM 625 O O . THR A 1 87 ? -2.585 -9.577 1.458 1.00 92.62 87 THR A O 1
ATOM 628 N N . VAL A 1 88 ? -0.459 -9.968 2.064 1.00 92.69 88 VAL A N 1
ATOM 629 C CA . VAL A 1 88 ? 0.101 -8.764 1.434 1.00 92.69 88 VAL A CA 1
ATOM 630 C C . VAL A 1 88 ? 0.525 -9.057 -0.004 1.00 92.69 88 VAL A C 1
ATOM 632 O O . VAL A 1 88 ? 1.040 -10.133 -0.307 1.00 92.69 88 VAL A O 1
ATOM 635 N N . LYS A 1 89 ? 0.321 -8.096 -0.907 1.00 92.69 89 LYS A N 1
ATOM 636 C CA . LYS A 1 89 ? 0.723 -8.197 -2.316 1.00 92.69 89 LYS A CA 1
ATOM 637 C C . LYS A 1 89 ? 1.669 -7.060 -2.654 1.00 92.69 89 LYS A C 1
ATOM 639 O O . LYS A 1 89 ? 1.384 -5.911 -2.323 1.00 92.69 89 LYS A O 1
ATOM 644 N N . PHE A 1 90 ? 2.733 -7.359 -3.384 1.00 91.38 90 PHE A N 1
ATOM 645 C CA . PHE A 1 90 ? 3.576 -6.343 -4.007 1.00 91.38 90 PHE A CA 1
ATOM 646 C C . PHE A 1 90 ? 3.028 -5.951 -5.382 1.00 91.38 90 PHE A C 1
ATOM 648 O O . PHE A 1 90 ? 2.299 -6.719 -6.010 1.00 91.38 90 PHE A O 1
ATOM 655 N N . HIS A 1 91 ? 3.339 -4.733 -5.825 1.00 88.31 91 HIS A N 1
ATOM 656 C CA . HIS A 1 91 ? 3.084 -4.318 -7.202 1.00 88.31 91 HIS A CA 1
ATOM 657 C C . HIS A 1 91 ? 3.875 -5.190 -8.187 1.00 88.31 91 HIS A C 1
ATOM 659 O O . HIS A 1 91 ? 4.933 -5.723 -7.861 1.00 88.31 91 HIS A O 1
ATOM 665 N N . ASP A 1 92 ? 3.354 -5.340 -9.399 1.00 83.12 92 ASP A N 1
ATOM 666 C CA . ASP A 1 92 ? 4.041 -6.036 -10.480 1.00 83.12 92 ASP A CA 1
ATOM 667 C C . ASP A 1 92 ? 5.334 -5.269 -10.848 1.00 83.12 92 ASP A C 1
ATOM 669 O O . ASP A 1 92 ? 5.382 -4.049 -10.748 1.00 83.12 92 ASP A O 1
ATOM 673 N N . ASN A 1 93 ? 6.398 -5.947 -11.291 1.00 78.00 93 ASN A N 1
ATOM 674 C CA . ASN A 1 93 ? 7.701 -5.327 -11.622 1.00 78.00 93 ASN A CA 1
ATOM 675 C C . ASN A 1 93 ? 8.527 -4.796 -10.431 1.00 78.00 93 ASN A C 1
ATOM 677 O O . ASN A 1 93 ? 9.253 -3.807 -10.566 1.00 78.00 93 ASN A O 1
ATOM 681 N N . ILE A 1 94 ? 8.479 -5.465 -9.275 1.00 79.62 94 ILE A N 1
ATOM 682 C CA . ILE A 1 94 ? 9.463 -5.204 -8.217 1.00 79.62 94 ILE A CA 1
ATOM 683 C C . ILE A 1 94 ? 10.885 -5.541 -8.681 1.00 79.62 94 ILE A C 1
ATOM 685 O O . ILE A 1 94 ? 11.142 -6.602 -9.252 1.00 79.62 94 ILE A O 1
ATOM 689 N N . ALA A 1 95 ? 11.834 -4.668 -8.352 1.00 81.62 95 ALA A N 1
ATOM 690 C CA . ALA A 1 95 ? 13.247 -5.019 -8.344 1.00 81.62 95 ALA A CA 1
ATOM 691 C C . ALA A 1 95 ? 13.555 -5.633 -6.973 1.00 81.62 95 ALA A C 1
ATOM 693 O O . ALA A 1 95 ? 13.878 -4.926 -6.018 1.00 81.62 95 ALA A O 1
ATOM 694 N N . ALA A 1 96 ? 13.342 -6.946 -6.850 1.00 72.38 96 ALA A N 1
ATOM 695 C CA . ALA A 1 96 ? 13.612 -7.669 -5.615 1.00 72.38 96 ALA A CA 1
ATOM 696 C C . ALA A 1 96 ? 15.126 -7.805 -5.391 1.00 72.38 96 ALA A C 1
ATOM 698 O O . ALA A 1 96 ? 15.870 -8.199 -6.290 1.00 72.38 96 ALA A O 1
ATOM 699 N N . HIS A 1 97 ? 15.568 -7.518 -4.170 1.00 76.94 97 HIS A N 1
ATOM 700 C CA . HIS A 1 97 ? 16.952 -7.690 -3.728 1.00 76.94 97 HIS A CA 1
ATOM 701 C C . HIS A 1 97 ? 16.988 -8.536 -2.455 1.00 76.94 97 HIS A C 1
ATOM 703 O O . HIS A 1 97 ? 15.958 -8.768 -1.822 1.00 76.94 97 HIS A O 1
ATOM 709 N N . SER A 1 98 ? 18.176 -8.999 -2.068 1.00 74.88 98 SER A N 1
ATOM 710 C CA . SER A 1 98 ? 18.363 -9.693 -0.793 1.00 74.88 98 SER A CA 1
ATOM 711 C C . SER A 1 98 ? 17.987 -8.784 0.380 1.00 74.88 98 SER A C 1
ATOM 713 O O . SER A 1 98 ? 18.445 -7.644 0.448 1.00 74.88 98 SER A O 1
ATOM 715 N N . GLY A 1 99 ? 17.194 -9.297 1.317 1.00 73.94 99 GLY A N 1
ATOM 716 C CA . GLY A 1 99 ? 16.756 -8.573 2.508 1.00 73.94 99 GLY A CA 1
ATOM 717 C C . GLY A 1 99 ? 15.628 -9.310 3.226 1.00 73.94 99 GLY A C 1
ATOM 718 O O . GLY A 1 99 ? 15.221 -10.391 2.802 1.00 73.94 99 GLY A O 1
ATOM 719 N N . CYS A 1 100 ? 15.122 -8.726 4.311 1.00 72.50 100 CYS A N 1
ATOM 720 C CA . CYS A 1 100 ? 13.935 -9.213 5.010 1.00 72.50 100 CYS A CA 1
ATOM 721 C C . CYS A 1 100 ? 12.818 -8.161 4.978 1.00 72.50 100 CYS A C 1
ATOM 723 O O . CYS A 1 100 ? 13.075 -6.957 5.004 1.00 72.50 100 CYS A O 1
ATOM 725 N N . CYS A 1 101 ? 11.570 -8.625 4.918 1.00 79.19 101 CYS A N 1
ATOM 726 C CA . CYS A 1 101 ? 10.396 -7.797 5.170 1.00 79.19 101 CYS A CA 1
ATOM 727 C C . CYS A 1 101 ? 9.967 -8.013 6.623 1.00 79.19 101 CYS A C 1
ATOM 729 O O . CYS A 1 101 ? 9.896 -9.155 7.072 1.00 79.19 101 CYS A O 1
ATOM 731 N N . ILE A 1 102 ? 9.689 -6.928 7.343 1.00 78.94 102 ILE A N 1
ATOM 732 C CA . ILE A 1 102 ? 9.177 -6.969 8.715 1.00 78.94 102 ILE A CA 1
ATOM 733 C C . ILE A 1 102 ? 7.802 -6.309 8.695 1.00 78.94 102 ILE A C 1
ATOM 735 O O . ILE A 1 102 ? 7.664 -5.182 8.218 1.00 78.94 102 ILE A O 1
ATOM 739 N N . THR A 1 103 ? 6.793 -7.017 9.185 1.00 75.06 103 THR A N 1
ATOM 740 C CA . THR A 1 1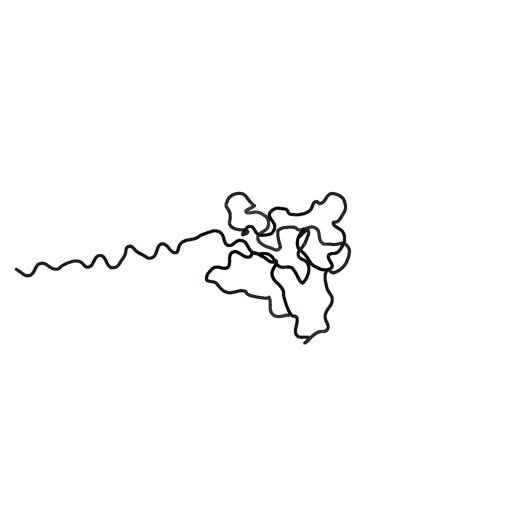03 ? 5.486 -6.450 9.530 1.00 75.06 103 THR A CA 1
ATOM 741 C C . THR A 1 103 ? 5.450 -6.264 11.039 1.00 75.06 103 THR A C 1
ATOM 743 O O . THR A 1 103 ? 5.922 -7.146 11.756 1.00 75.06 103 THR A O 1
ATOM 746 N N . ASP A 1 104 ? 4.937 -5.128 11.510 1.00 62.31 104 ASP A N 1
ATOM 747 C CA . ASP A 1 104 ? 4.812 -4.872 12.946 1.00 62.31 104 ASP A CA 1
ATOM 748 C C . ASP A 1 104 ? 3.870 -5.927 13.557 1.00 62.31 104 ASP A C 1
ATOM 750 O O . ASP A 1 104 ? 2.748 -6.074 13.056 1.00 62.31 104 ASP A O 1
ATOM 754 N N . PRO A 1 105 ? 4.312 -6.736 14.535 1.00 52.12 105 PRO A N 1
ATOM 755 C CA . PRO A 1 105 ? 3.388 -7.563 15.295 1.00 52.12 105 PRO A CA 1
ATOM 756 C C . PRO A 1 105 ? 2.469 -6.644 16.112 1.00 52.12 105 PRO A C 1
ATOM 758 O O . PRO A 1 105 ? 2.944 -5.687 16.716 1.00 52.12 105 PRO A O 1
ATOM 761 N N . ASP A 1 106 ? 1.164 -6.925 16.110 1.00 41.09 106 ASP A N 1
ATOM 762 C CA . ASP A 1 106 ? 0.178 -6.216 16.944 1.00 41.09 106 ASP A CA 1
ATOM 763 C C . ASP A 1 106 ? 0.690 -6.097 18.405 1.00 41.09 106 ASP A C 1
ATOM 765 O O . ASP A 1 106 ? 1.223 -7.091 18.919 1.00 41.09 106 ASP A O 1
ATOM 769 N N . PRO A 1 107 ? 0.579 -4.926 19.068 1.00 45.91 107 PRO A N 1
ATOM 770 C CA . PRO A 1 107 ? 0.942 -4.763 20.478 1.00 45.91 107 PRO A CA 1
ATOM 771 C C . PRO A 1 107 ? 0.013 -5.511 21.447 1.00 45.91 107 PRO A C 1
ATOM 773 O O . PRO A 1 107 ? -1.192 -5.673 21.146 1.00 45.91 107 PRO A O 1
#

Foldseek 3Di:
DDPDPPPPPDDPPPPPPDWWFWDWQPLAAQLAPNHDQAADHDPPDHHDPRRRTQCPPPPLDPPDNDRSDDDDGPDDSDDDDPPDDDDIGMGPDTPDDDDDDDDDDDD

Mean predicted aligned error: 11.09 Å

Sequence (107 aa):
MKATIISVTSLLALASSVAAHASLKYPCPRYSPFGENCPAVPGGQSLDSGINAPISSMTLGQKNPFCKYTTPFATPSATWTAGESVTVKFHDNIAAHSGCCITDPDP

Organism: NCBI:txid61395

Secondary structure (DSSP, 8-state):
---------SS------------EEESPPTT-TT-SSPPPPPTT----TTTTS-TTSTTS-TT-TTTS-SSPPSS-S----TTPPP--EEPTT----S----PPPP-

Solvent-accessible surface area (backbone atoms only — not comparable to full-atom values): 7458 Å² total; per-residue (Å²): 135,85,80,80,77,76,76,84,84,79,82,84,77,77,74,79,83,68,83,48,32,53,42,50,13,29,64,24,46,86,42,40,83,66,31,50,78,56,56,68,74,45,91,97,60,71,68,38,91,61,55,31,57,51,72,80,47,95,84,75,42,101,80,42,91,64,80,78,54,87,79,69,58,90,52,75,44,67,87,81,61,92,92,59,87,80,83,73,36,64,38,87,87,53,50,83,70,94,81,84,88,83,76,87,75,84,130

pLDDT: mean 76.67, std 18.25, range [35.62, 95.75]

Radius of gyration: 20.25 Å; Cα contacts (8 Å, |Δi|>4): 110; chains: 1; bounding box: 74×37×32 Å